Protein AF-A0A2M8B070-F1 (afdb_monomer_lite)

Radius of gyration: 15.92 Å; chains: 1; bounding box: 33×44×43 Å

Sequence (152 aa):
MNPLPYFVQSPLLRSVPEVYHAFLGVDPVEGRGRRERLREVFSLAAETVGTLKQVHSASVLFFEPGDGDVPGGWKREGDALWTEVPGTGVGVHTADCVPILLAHPKIRVVAAVHDRDRLGDRDRVRGRSPRAVTPLPLLLLQRRPAVTVVET

pLDDT: mean 74.8, std 21.6, range [20.27, 95.31]

Structure (mmCIF, N/CA/C/O backbone):
data_AF-A0A2M8B070-F1
#
_entry.id   AF-A0A2M8B070-F1
#
loop_
_atom_site.group_PDB
_atom_site.id
_atom_site.type_symbol
_atom_site.label_atom_id
_atom_site.label_alt_id
_atom_site.label_comp_id
_atom_site.label_asym_id
_atom_site.label_entity_id
_atom_site.label_seq_id
_atom_site.pdbx_PDB_ins_code
_atom_site.Cartn_x
_atom_site.Cartn_y
_atom_site.Cartn_z
_atom_site.occupancy
_atom_site.B_iso_or_equiv
_atom_site.auth_seq_id
_atom_site.auth_comp_id
_atom_site.auth_asym_id
_atom_site.auth_atom_id
_atom_site.pdbx_PDB_model_num
ATOM 1 N N . MET A 1 1 ? -9.178 18.070 -14.522 1.00 65.19 1 MET A N 1
ATOM 2 C CA . MET A 1 1 ? -8.706 17.008 -13.611 1.00 65.19 1 MET A CA 1
ATOM 3 C C . MET A 1 1 ? -7.867 16.069 -14.445 1.00 65.19 1 MET A C 1
ATOM 5 O O . MET A 1 1 ? -8.334 15.699 -15.517 1.00 65.19 1 MET A O 1
ATOM 9 N N . ASN A 1 2 ? -6.646 15.751 -14.019 1.00 76.38 2 ASN A N 1
ATOM 10 C CA . ASN A 1 2 ? -5.882 14.716 -14.708 1.00 76.38 2 ASN A CA 1
ATOM 11 C C . ASN A 1 2 ? -6.591 13.367 -14.501 1.00 76.38 2 ASN A C 1
ATOM 13 O O . ASN A 1 2 ? -7.203 13.171 -13.448 1.00 76.38 2 ASN A O 1
ATOM 17 N N . PRO A 1 3 ? -6.556 12.450 -15.478 1.00 86.62 3 PRO A N 1
ATOM 18 C CA . PRO A 1 3 ? -7.176 11.147 -15.305 1.00 86.62 3 PRO A CA 1
ATOM 19 C C . PRO A 1 3 ? -6.496 10.386 -14.156 1.00 86.62 3 PRO A C 1
ATOM 21 O O . PRO A 1 3 ? -5.274 10.473 -13.965 1.00 86.62 3 PRO A O 1
ATOM 24 N N . LEU A 1 4 ? -7.307 9.674 -13.372 1.00 84.69 4 LEU A N 1
ATOM 25 C CA . LEU A 1 4 ? -6.827 8.813 -12.293 1.00 84.69 4 LEU A CA 1
ATOM 26 C C . LEU A 1 4 ? -6.216 7.527 -12.873 1.00 84.69 4 LEU A C 1
ATOM 28 O O . LEU A 1 4 ? -6.664 7.078 -13.931 1.00 84.69 4 LEU A O 1
ATOM 32 N N . PRO A 1 5 ? -5.241 6.911 -12.181 1.00 81.94 5 PRO A N 1
ATOM 33 C CA . PRO A 1 5 ? -4.776 5.568 -12.508 1.00 81.94 5 PRO A CA 1
ATOM 34 C C . PRO A 1 5 ? -5.935 4.574 -12.583 1.00 81.94 5 PRO A C 1
ATOM 36 O O . PRO A 1 5 ? -6.884 4.663 -11.798 1.00 81.94 5 PRO A O 1
ATOM 39 N N . TYR A 1 6 ? -5.842 3.590 -13.478 1.00 84.31 6 TYR A N 1
ATOM 40 C CA . TYR A 1 6 ? -6.721 2.428 -13.385 1.00 84.31 6 TYR A CA 1
ATOM 41 C C . TYR A 1 6 ? -6.390 1.672 -12.100 1.00 84.31 6 TYR A C 1
ATOM 43 O O . TYR A 1 6 ? -5.220 1.491 -11.771 1.00 84.31 6 TYR A O 1
ATOM 51 N N . PHE A 1 7 ? -7.400 1.221 -11.362 1.00 85.62 7 PHE A N 1
ATOM 52 C CA . PHE A 1 7 ? -7.178 0.428 -10.160 1.00 85.62 7 PHE A CA 1
ATOM 53 C C . PHE A 1 7 ? -8.285 -0.596 -9.939 1.00 85.62 7 PHE A C 1
ATOM 55 O O . PHE A 1 7 ? -9.427 -0.423 -10.368 1.00 85.62 7 PHE A O 1
ATOM 62 N N . VAL A 1 8 ? -7.942 -1.657 -9.215 1.00 86.62 8 VAL A N 1
ATOM 63 C CA . VAL A 1 8 ? -8.879 -2.685 -8.761 1.00 86.62 8 VAL A CA 1
ATOM 64 C C . VAL A 1 8 ? -9.041 -2.583 -7.249 1.00 86.62 8 VAL A C 1
ATOM 66 O O . VAL A 1 8 ? -8.099 -2.284 -6.515 1.00 86.62 8 VAL A O 1
ATOM 69 N N . GLN A 1 9 ? -10.251 -2.848 -6.762 1.00 87.19 9 GLN A N 1
ATOM 70 C CA . GLN A 1 9 ? -10.532 -2.962 -5.337 1.00 87.19 9 GLN A CA 1
ATOM 71 C C . GLN A 1 9 ? -11.256 -4.272 -5.046 1.00 87.19 9 GLN A C 1
ATOM 73 O O . GLN A 1 9 ? -12.296 -4.562 -5.628 1.00 87.19 9 GLN A O 1
ATOM 78 N N . SER A 1 10 ? -10.741 -5.025 -4.075 1.00 87.06 10 SER A N 1
ATOM 79 C CA . SER A 1 10 ? -11.480 -6.118 -3.438 1.00 87.06 10 SER A CA 1
ATOM 80 C C . SER A 1 10 ? -12.768 -5.616 -2.755 1.00 87.06 10 SER A C 1
ATOM 82 O O . SER A 1 10 ? -12.684 -4.700 -1.927 1.00 87.06 10 SER A O 1
ATOM 84 N N . PRO A 1 11 ? -13.938 -6.232 -3.019 1.00 91.69 11 PRO A N 1
ATOM 85 C CA . PRO A 1 11 ? -15.170 -5.966 -2.274 1.00 91.69 11 PRO A CA 1
ATOM 86 C C . PRO A 1 11 ? -15.046 -6.261 -0.773 1.00 91.69 11 PRO A C 1
ATOM 88 O O . PRO A 1 11 ? -15.658 -5.567 0.036 1.00 91.69 11 PRO A O 1
ATOM 91 N N . LEU A 1 12 ? -14.222 -7.246 -0.391 1.00 88.44 12 LEU A N 1
ATOM 92 C CA . LEU A 1 12 ? -14.009 -7.620 1.011 1.00 88.44 12 LEU A CA 1
ATOM 93 C C . LEU A 1 12 ? -13.334 -6.487 1.786 1.00 88.44 12 LEU A C 1
ATOM 95 O O . LEU A 1 12 ? -13.832 -6.073 2.827 1.00 88.44 12 LEU A O 1
ATOM 99 N N . LEU A 1 13 ? -12.248 -5.933 1.247 1.00 86.06 13 LEU A N 1
ATOM 100 C CA . LEU A 1 13 ? -11.541 -4.820 1.886 1.00 86.06 13 LEU A CA 1
ATOM 101 C C . LEU A 1 13 ? -12.353 -3.523 1.828 1.00 86.06 13 LEU A C 1
ATOM 103 O O . LEU A 1 13 ? -12.356 -2.769 2.792 1.00 86.06 13 LEU A O 1
ATOM 107 N N . ARG A 1 14 ? -13.137 -3.311 0.759 1.00 89.19 14 ARG A N 1
ATOM 108 C CA . ARG A 1 14 ? -14.048 -2.158 0.656 1.00 89.19 14 ARG A CA 1
ATOM 109 C C . ARG A 1 14 ? -15.130 -2.175 1.746 1.00 89.19 14 ARG A C 1
ATOM 111 O O . ARG A 1 14 ? -15.649 -1.123 2.100 1.00 89.19 14 ARG A O 1
ATOM 118 N N . SER A 1 15 ? -15.480 -3.354 2.264 1.00 89.31 15 SER A N 1
ATOM 119 C CA . SER A 1 15 ? -16.453 -3.493 3.354 1.00 89.31 15 SER A CA 1
ATOM 120 C C . SER A 1 15 ? -15.888 -3.163 4.740 1.00 89.31 15 SER A C 1
ATOM 122 O O . SER A 1 15 ? -16.662 -3.033 5.688 1.00 89.31 15 SER A O 1
ATOM 124 N N . VAL A 1 16 ? -14.564 -3.017 4.876 1.00 86.25 16 VAL A N 1
ATOM 125 C CA . VAL A 1 16 ? -13.923 -2.678 6.149 1.00 86.25 16 VAL A CA 1
ATOM 126 C C . VAL A 1 16 ? -14.015 -1.162 6.372 1.00 86.25 16 VAL A C 1
ATOM 128 O O . VAL A 1 16 ? -13.475 -0.396 5.571 1.00 86.25 16 VAL A O 1
ATOM 131 N N . PRO A 1 17 ? -14.689 -0.692 7.441 1.00 83.69 17 PRO A N 1
ATOM 132 C CA . PRO A 1 17 ? -14.809 0.735 7.714 1.00 83.69 17 PRO A CA 1
ATOM 133 C C . PRO A 1 17 ? -13.445 1.392 7.904 1.00 83.69 17 PRO A C 1
ATOM 135 O O . PRO A 1 17 ? -12.549 0.812 8.510 1.00 83.69 17 PRO A O 1
ATOM 138 N N . GLU A 1 18 ? -13.319 2.633 7.434 1.00 82.62 18 GLU A N 1
ATOM 139 C CA . GLU A 1 18 ? -12.102 3.440 7.592 1.00 82.62 18 GLU A CA 1
ATOM 140 C C . GLU A 1 18 ? -10.840 2.817 6.961 1.00 82.62 18 GLU A C 1
ATOM 142 O O . GLU A 1 18 ? -9.732 3.241 7.288 1.00 82.62 18 GLU A O 1
ATOM 147 N N . VAL A 1 19 ? -10.990 1.848 6.051 1.00 84.81 19 VAL A N 1
ATOM 148 C CA . VAL A 1 19 ? -9.895 1.285 5.256 1.00 84.81 19 VAL A CA 1
ATOM 149 C C . VAL A 1 19 ? -10.071 1.673 3.797 1.00 84.81 19 VAL A C 1
ATOM 151 O O . VAL A 1 19 ? -11.124 1.458 3.199 1.00 84.81 19 VAL A O 1
ATOM 154 N N . TYR A 1 20 ? -9.015 2.233 3.216 1.00 87.12 20 TYR A N 1
ATOM 155 C CA . TYR A 1 20 ? -8.931 2.467 1.779 1.00 87.12 20 TYR A CA 1
ATOM 156 C C . TYR A 1 20 ? -7.832 1.594 1.213 1.00 87.12 20 TYR A C 1
ATOM 158 O O . TYR A 1 20 ? -6.720 1.574 1.735 1.00 87.12 20 TYR A O 1
ATOM 166 N N . HIS A 1 21 ? -8.127 0.904 0.120 1.00 89.19 21 HIS A N 1
ATOM 167 C CA . HIS A 1 21 ? -7.134 0.117 -0.588 1.00 89.19 21 HIS A CA 1
ATOM 168 C C . HIS A 1 21 ? -7.232 0.292 -2.086 1.00 89.19 21 HIS A C 1
ATOM 170 O O . HIS A 1 21 ? -8.290 0.641 -2.600 1.00 89.19 21 HIS A O 1
ATOM 176 N N . ALA A 1 22 ? -6.149 0.013 -2.797 1.00 88.06 22 ALA A N 1
ATOM 177 C CA . ALA A 1 22 ? -6.196 -0.151 -4.240 1.00 88.06 22 ALA A CA 1
ATOM 178 C C . ALA A 1 22 ? -5.072 -1.076 -4.697 1.00 88.06 22 ALA A C 1
ATOM 180 O O . ALA A 1 22 ? -3.978 -1.048 -4.136 1.00 88.06 22 ALA A O 1
ATOM 181 N N . PHE A 1 23 ? -5.359 -1.856 -5.733 1.00 85.94 23 PHE A N 1
ATOM 182 C CA . PHE A 1 23 ? -4.356 -2.457 -6.600 1.00 85.94 23 PHE A CA 1
ATOM 183 C C . PHE A 1 23 ? -4.223 -1.531 -7.803 1.00 85.94 23 PHE A C 1
ATOM 185 O O . PHE A 1 23 ? -5.106 -1.524 -8.665 1.00 85.94 23 PHE A O 1
ATOM 192 N N . LEU A 1 24 ? -3.202 -0.671 -7.795 1.00 83.19 24 LEU A N 1
ATOM 193 C CA . LEU A 1 24 ? -2.966 0.264 -8.892 1.00 83.19 24 LEU A CA 1
ATOM 194 C C . LEU A 1 24 ? -2.497 -0.514 -10.120 1.00 83.19 24 LEU A C 1
ATOM 196 O O . LEU A 1 24 ? -1.642 -1.381 -10.007 1.00 83.19 24 LEU A O 1
ATOM 200 N N . GLY A 1 25 ? -3.090 -0.208 -11.268 1.00 76.50 25 GLY A N 1
ATOM 201 C CA . GLY A 1 25 ? -2.662 -0.686 -12.574 1.00 76.50 25 GLY A CA 1
ATOM 202 C C . GLY A 1 25 ? -2.001 0.435 -13.370 1.00 76.50 25 GLY A C 1
ATOM 203 O O . GLY A 1 25 ? -1.348 1.321 -12.818 1.00 76.50 25 GLY A O 1
ATOM 204 N N . VAL A 1 26 ? -2.195 0.407 -14.689 1.00 80.81 26 VAL A N 1
ATOM 205 C CA . VAL A 1 26 ? -1.577 1.368 -15.610 1.00 80.81 26 VAL A CA 1
ATOM 206 C C . VAL A 1 26 ? -2.036 2.794 -15.300 1.00 80.81 26 VAL A C 1
ATOM 208 O O . VAL A 1 26 ? -3.233 3.073 -15.185 1.00 80.81 26 VAL A O 1
ATOM 211 N N . ASP A 1 27 ? -1.077 3.711 -15.193 1.00 84.56 27 ASP A N 1
ATOM 212 C CA . ASP A 1 27 ? -1.368 5.139 -15.129 1.00 84.56 27 ASP A CA 1
ATOM 213 C C . ASP A 1 27 ? -1.595 5.684 -16.550 1.00 84.56 27 ASP A C 1
ATOM 215 O O . ASP A 1 27 ? -0.727 5.503 -17.407 1.00 84.56 27 ASP A O 1
ATOM 219 N N . PRO A 1 28 ? -2.736 6.338 -16.838 1.00 88.25 28 PRO A N 1
ATOM 220 C CA . PRO A 1 28 ? -2.978 6.953 -18.140 1.00 88.25 28 PRO A CA 1
ATOM 221 C C . PRO A 1 28 ? -2.137 8.216 -18.390 1.00 88.25 28 PRO A C 1
ATOM 223 O O . PRO A 1 28 ? -2.130 8.719 -19.513 1.00 88.25 28 PRO A O 1
ATOM 226 N N . VAL A 1 29 ? -1.470 8.762 -17.368 1.00 89.75 29 VAL A N 1
ATOM 227 C CA . VAL A 1 29 ? -0.577 9.918 -17.487 1.00 89.75 29 VAL A CA 1
ATOM 228 C C . VAL A 1 29 ? 0.869 9.447 -17.552 1.00 89.75 29 VAL A C 1
ATOM 230 O O . VAL A 1 29 ? 1.446 8.968 -16.574 1.00 89.75 29 VAL A O 1
ATOM 233 N N . GLU A 1 30 ? 1.472 9.627 -18.724 1.00 88.44 30 GLU A N 1
ATOM 234 C CA . GLU A 1 30 ? 2.869 9.286 -18.961 1.00 88.44 30 GLU A CA 1
ATOM 235 C C . GLU A 1 30 ? 3.799 10.068 -18.021 1.00 88.44 30 GLU A C 1
ATOM 237 O O . GLU A 1 30 ? 3.656 11.274 -17.822 1.00 88.44 30 GLU A O 1
ATOM 242 N N . GLY A 1 31 ? 4.750 9.362 -17.406 1.00 86.06 31 GLY A N 1
ATOM 243 C CA . GLY A 1 31 ? 5.726 9.958 -16.494 1.00 86.06 31 GLY A CA 1
ATOM 244 C C . GLY A 1 31 ? 5.203 10.285 -15.091 1.00 86.06 31 GLY A C 1
ATOM 245 O O . GLY A 1 31 ? 5.994 10.753 -14.267 1.00 86.06 31 GLY A O 1
ATOM 246 N N . ARG A 1 32 ? 3.927 10.009 -14.763 1.00 85.44 32 ARG A N 1
ATOM 247 C CA . ARG A 1 32 ? 3.417 10.252 -13.406 1.00 85.44 32 ARG A CA 1
ATOM 248 C C . ARG A 1 32 ? 4.117 9.354 -12.379 1.00 85.44 32 ARG A C 1
ATOM 250 O O . ARG A 1 32 ? 3.965 8.127 -12.332 1.00 85.44 32 ARG A O 1
ATOM 257 N N . GLY A 1 33 ? 4.873 9.996 -11.493 1.00 82.44 33 GLY A N 1
ATOM 258 C CA . GLY A 1 33 ? 5.596 9.325 -10.421 1.00 82.44 33 GLY A CA 1
ATOM 259 C C . GLY A 1 33 ? 4.668 8.743 -9.351 1.00 82.44 33 GLY A C 1
ATOM 260 O O . GLY A 1 33 ? 3.567 9.236 -9.110 1.00 82.44 33 GLY A O 1
ATOM 261 N N . ARG A 1 34 ? 5.160 7.724 -8.643 1.00 78.12 34 ARG A N 1
ATOM 262 C CA . ARG A 1 34 ? 4.505 7.089 -7.484 1.00 78.12 34 ARG A CA 1
ATOM 263 C C . ARG A 1 34 ? 3.917 8.096 -6.489 1.00 78.12 34 ARG A C 1
ATOM 265 O O . ARG A 1 34 ? 2.749 8.031 -6.128 1.00 78.12 34 ARG A O 1
ATOM 272 N N . ARG A 1 35 ? 4.725 9.075 -6.075 1.00 80.44 35 ARG A N 1
ATOM 273 C CA . ARG A 1 35 ? 4.337 10.098 -5.088 1.00 80.44 35 ARG A CA 1
ATOM 274 C C . ARG A 1 35 ? 3.108 10.895 -5.518 1.00 80.44 35 ARG A C 1
ATOM 276 O O . ARG A 1 35 ? 2.283 11.244 -4.680 1.00 80.44 35 ARG A O 1
ATOM 283 N N . GLU A 1 36 ? 3.005 11.199 -6.808 1.00 83.94 36 GLU A N 1
ATOM 284 C CA . GLU A 1 36 ? 1.863 11.912 -7.376 1.00 83.94 36 GLU A CA 1
ATOM 285 C C . GLU A 1 36 ? 0.646 10.986 -7.462 1.00 83.94 36 GLU A C 1
ATOM 287 O O . GLU A 1 36 ? -0.428 11.367 -7.008 1.00 83.94 36 GLU A O 1
ATOM 292 N N . ARG A 1 37 ? 0.825 9.733 -7.906 1.00 82.44 37 ARG A N 1
ATOM 293 C CA . ARG A 1 37 ? -0.237 8.710 -7.910 1.00 82.44 37 ARG A CA 1
ATOM 294 C C . ARG A 1 37 ? -0.879 8.516 -6.538 1.00 82.44 37 ARG A C 1
ATOM 296 O O . ARG A 1 37 ? -2.102 8.543 -6.423 1.00 82.44 37 ARG A O 1
ATOM 303 N N . LEU A 1 38 ? -0.066 8.374 -5.491 1.00 78.06 38 LEU A N 1
ATOM 304 C CA . LEU A 1 38 ? -0.543 8.223 -4.113 1.00 78.06 38 LEU A CA 1
ATOM 305 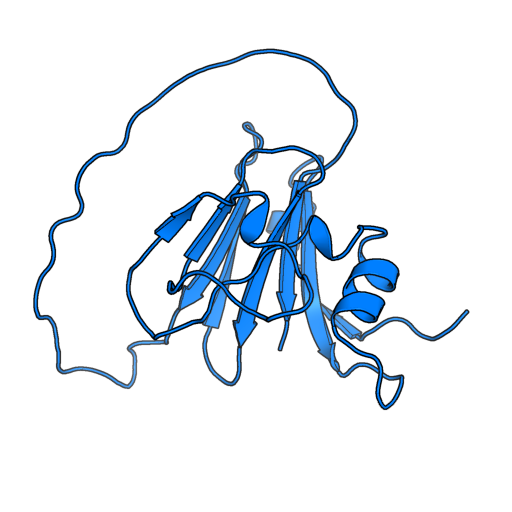C C . LEU A 1 38 ? -1.384 9.421 -3.657 1.00 78.06 38 LEU A C 1
ATOM 307 O O . LEU A 1 38 ? -2.423 9.242 -3.016 1.00 78.06 38 LEU A O 1
ATOM 311 N N . ARG A 1 39 ? -0.957 10.638 -4.015 1.00 81.25 39 ARG A N 1
ATOM 312 C CA . ARG A 1 39 ? -1.696 11.870 -3.714 1.00 81.25 39 ARG A CA 1
ATOM 313 C C . ARG A 1 39 ? -3.026 11.919 -4.463 1.00 81.25 39 ARG A C 1
ATOM 315 O O . ARG A 1 39 ? -4.042 12.191 -3.833 1.00 81.25 39 ARG A O 1
ATOM 322 N N . GLU A 1 40 ? -3.031 11.611 -5.756 1.00 82.25 40 GLU A N 1
ATOM 323 C CA . GLU A 1 40 ? -4.235 11.646 -6.600 1.00 82.25 40 GLU A CA 1
ATOM 324 C C . GLU A 1 40 ? -5.280 10.598 -6.181 1.00 82.25 40 GLU A C 1
ATOM 326 O O . GLU A 1 40 ? -6.468 10.903 -6.111 1.00 82.25 40 GLU A O 1
ATOM 331 N N . VAL A 1 41 ? -4.856 9.371 -5.855 1.00 79.62 41 VAL A N 1
ATOM 332 C CA . VAL A 1 41 ? -5.785 8.269 -5.539 1.00 79.62 41 VAL A CA 1
ATOM 333 C C . VAL A 1 41 ? -6.273 8.317 -4.091 1.00 79.62 41 VAL A C 1
ATOM 335 O O . VAL A 1 41 ? -7.459 8.113 -3.833 1.00 79.62 41 VAL A O 1
ATOM 338 N N . PHE A 1 42 ? -5.377 8.573 -3.135 1.00 77.38 42 PHE A N 1
ATOM 339 C CA . PHE A 1 42 ? -5.688 8.438 -1.707 1.00 77.38 42 PHE A CA 1
ATOM 340 C C . PHE A 1 42 ? -5.791 9.768 -0.965 1.00 77.38 42 PHE A C 1
ATOM 342 O O . PHE A 1 42 ? -6.132 9.770 0.217 1.00 77.38 42 PHE A O 1
ATOM 349 N N . SER A 1 43 ? -5.487 10.899 -1.614 1.00 81.50 43 SER A N 1
ATOM 350 C CA . SER A 1 43 ? -5.387 12.207 -0.946 1.00 81.50 43 SER A CA 1
ATOM 351 C C . SER A 1 43 ? -4.443 12.185 0.268 1.00 81.50 43 SER A C 1
ATOM 353 O O . SER A 1 43 ? -4.619 12.940 1.227 1.00 81.50 43 SER A O 1
ATOM 355 N N . LEU A 1 44 ? -3.435 11.305 0.237 1.00 77.62 44 LEU A N 1
ATOM 356 C CA . LEU A 1 44 ? -2.427 11.163 1.282 1.00 77.62 44 LEU A CA 1
ATOM 357 C C . LEU A 1 44 ? -1.112 11.811 0.872 1.00 77.62 44 LEU A C 1
ATOM 359 O O . LEU A 1 44 ? -0.733 11.840 -0.298 1.00 77.62 44 LEU A O 1
ATOM 363 N N . ALA A 1 45 ? -0.387 12.303 1.871 1.00 83.19 45 ALA A N 1
ATOM 364 C CA . ALA A 1 45 ? 0.993 12.707 1.695 1.00 83.19 45 ALA A CA 1
ATOM 365 C C . ALA A 1 45 ? 1.846 11.444 1.484 1.00 83.19 45 ALA A C 1
ATOM 367 O O . ALA A 1 45 ? 1.728 10.489 2.245 1.00 83.19 45 ALA A O 1
ATOM 368 N N . ALA A 1 46 ? 2.687 11.411 0.450 1.00 81.81 46 ALA A N 1
ATOM 369 C CA . ALA A 1 46 ? 3.478 10.220 0.117 1.00 81.81 46 ALA A CA 1
ATOM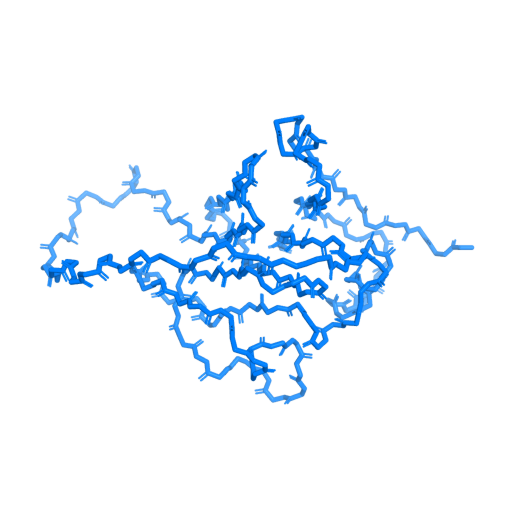 370 C C . ALA A 1 46 ? 4.388 9.778 1.285 1.00 81.81 46 ALA A C 1
ATOM 372 O O . ALA A 1 46 ? 4.650 8.595 1.473 1.00 81.81 46 ALA A O 1
ATOM 373 N N . GLU A 1 47 ? 4.782 10.728 2.132 1.00 86.50 47 GLU A N 1
ATOM 374 C CA . GLU A 1 47 ? 5.581 10.522 3.339 1.00 86.50 47 GLU A CA 1
ATOM 375 C C . GLU A 1 47 ? 4.844 9.713 4.420 1.00 86.50 47 GLU A C 1
ATOM 377 O O . GLU A 1 47 ? 5.474 9.216 5.348 1.00 86.50 47 GLU A O 1
ATOM 382 N N . THR A 1 48 ? 3.518 9.576 4.330 1.00 87.38 48 THR A N 1
ATOM 383 C CA . THR A 1 48 ? 2.737 8.737 5.247 1.00 87.38 48 THR A CA 1
ATOM 384 C C . THR A 1 48 ? 2.466 7.348 4.684 1.00 87.38 48 THR A C 1
ATOM 386 O O . THR A 1 48 ? 1.894 6.528 5.394 1.00 87.38 48 THR A O 1
ATOM 389 N N . VAL A 1 49 ? 2.890 7.055 3.448 1.00 87.31 49 VAL A N 1
ATOM 390 C CA . VAL A 1 49 ? 2.710 5.750 2.804 1.00 87.31 49 VAL A CA 1
ATOM 391 C C . VAL A 1 49 ? 4.062 5.071 2.607 1.00 87.31 49 VAL A C 1
ATOM 393 O O . VAL A 1 49 ? 4.890 5.512 1.809 1.00 87.31 49 VAL A O 1
ATOM 396 N N . GLY A 1 50 ? 4.285 3.978 3.333 1.00 89.12 50 GLY A N 1
ATOM 397 C CA . GLY A 1 50 ? 5.549 3.249 3.324 1.00 89.12 50 GLY A CA 1
ATOM 398 C C . GLY A 1 50 ? 5.552 2.029 2.414 1.00 89.12 50 GLY A C 1
ATOM 399 O O . GLY A 1 50 ? 4.545 1.343 2.265 1.00 89.12 50 GLY A O 1
ATOM 400 N N . THR A 1 51 ? 6.715 1.739 1.839 1.00 90.00 51 THR A N 1
ATOM 401 C CA . THR A 1 51 ? 7.045 0.453 1.194 1.00 90.00 51 THR A CA 1
ATOM 402 C C . THR A 1 51 ? 8.424 0.022 1.669 1.00 90.00 51 THR A C 1
ATOM 404 O O . THR A 1 51 ? 9.196 0.857 2.139 1.00 90.00 51 THR A O 1
ATOM 407 N N . LEU A 1 52 ? 8.756 -1.255 1.520 1.00 91.75 52 LEU A N 1
ATOM 408 C CA . LEU A 1 52 ? 10.077 -1.784 1.856 1.00 91.75 52 LEU A CA 1
ATOM 409 C C . LEU A 1 52 ? 10.901 -2.052 0.599 1.00 91.75 52 LEU A C 1
ATOM 411 O O . LEU A 1 52 ? 10.357 -2.223 -0.493 1.00 91.75 52 LEU A O 1
ATOM 415 N N . LYS A 1 53 ? 12.221 -2.153 0.777 1.00 93.00 53 LYS A N 1
ATOM 416 C CA . LYS A 1 53 ? 13.075 -2.792 -0.221 1.00 93.00 53 LYS A CA 1
ATOM 417 C C . LYS A 1 53 ? 12.789 -4.291 -0.172 1.00 93.00 53 LYS A C 1
ATOM 419 O O . LYS A 1 53 ? 13.272 -4.987 0.722 1.00 93.00 53 LYS A O 1
ATOM 424 N N . GLN A 1 54 ? 11.978 -4.762 -1.108 1.00 90.56 54 GLN A N 1
ATOM 425 C CA . GLN A 1 54 ? 11.584 -6.165 -1.195 1.00 90.56 54 GLN A CA 1
ATOM 426 C C . GLN A 1 54 ? 12.766 -7.030 -1.622 1.00 90.56 54 GLN A C 1
ATOM 428 O O . GLN A 1 54 ? 13.445 -6.741 -2.610 1.00 90.56 54 GLN A O 1
ATOM 433 N N . VAL A 1 55 ? 13.024 -8.080 -0.846 1.00 93.62 55 VAL A N 1
ATOM 434 C CA . VAL A 1 55 ? 14.197 -8.956 -1.002 1.00 93.62 55 VAL A CA 1
ATOM 435 C C . VAL A 1 55 ? 13.812 -10.436 -1.028 1.00 93.62 55 VAL A C 1
ATOM 437 O O . VAL A 1 55 ? 14.679 -11.297 -0.886 1.00 93.62 55 VAL A O 1
ATOM 440 N N . HIS A 1 56 ? 12.528 -10.743 -1.241 1.00 89.81 56 HIS A N 1
ATOM 441 C CA . HIS A 1 56 ? 11.984 -12.105 -1.276 1.00 89.81 56 HIS A CA 1
ATOM 442 C C . HIS A 1 56 ? 12.248 -12.888 0.021 1.00 89.81 56 HIS A C 1
ATOM 444 O O . HIS A 1 56 ? 12.544 -14.085 0.022 1.00 89.81 56 HIS A O 1
ATOM 450 N N . SER A 1 57 ? 12.166 -12.186 1.144 1.00 89.56 57 SER A N 1
ATOM 451 C CA . SER A 1 57 ? 12.266 -12.720 2.495 1.00 89.56 57 SER A CA 1
ATOM 452 C C . SER A 1 57 ? 10.892 -13.043 3.087 1.00 89.56 57 SER A C 1
ATOM 454 O O . SER A 1 57 ? 9.851 -12.787 2.495 1.00 89.56 57 SER A O 1
ATOM 456 N N . ALA A 1 58 ? 10.895 -13.587 4.305 1.00 88.88 58 ALA A N 1
ATOM 457 C CA . ALA A 1 58 ? 9.699 -13.712 5.140 1.00 88.88 58 ALA A CA 1
ATOM 458 C C . ALA A 1 58 ? 9.629 -12.611 6.221 1.00 88.88 58 ALA A C 1
ATOM 460 O O . ALA A 1 58 ? 8.949 -12.778 7.234 1.00 88.88 58 ALA A O 1
ATOM 461 N N . SER A 1 59 ? 10.396 -11.525 6.070 1.00 92.88 59 SER A N 1
ATOM 462 C CA . SER A 1 59 ? 10.496 -10.470 7.082 1.00 92.88 59 SER A CA 1
ATOM 463 C C . SER A 1 59 ? 9.252 -9.586 7.079 1.00 92.88 59 SER A C 1
ATOM 465 O O . SER A 1 59 ? 8.895 -9.011 6.050 1.00 92.88 59 SER A O 1
ATOM 467 N N . VAL A 1 60 ? 8.643 -9.444 8.257 1.00 93.75 60 VAL A N 1
ATOM 468 C CA . VAL A 1 60 ? 7.466 -8.607 8.509 1.00 93.75 60 VAL A CA 1
ATOM 469 C C . VAL A 1 60 ? 7.862 -7.473 9.444 1.00 93.75 60 VAL A C 1
ATOM 471 O O . VAL A 1 60 ? 8.353 -7.731 10.543 1.00 93.75 60 VAL A O 1
ATOM 474 N N . LEU A 1 61 ? 7.645 -6.229 9.024 1.00 95.12 61 LEU A N 1
ATOM 475 C CA . LEU A 1 61 ? 8.009 -5.035 9.783 1.00 95.12 61 LEU A CA 1
ATOM 476 C C . LEU A 1 61 ? 6.777 -4.188 10.109 1.00 95.12 61 LEU A C 1
ATOM 478 O O . LEU A 1 61 ? 5.812 -4.141 9.348 1.00 95.12 61 LEU A O 1
ATOM 482 N N . PHE A 1 62 ? 6.826 -3.498 11.245 1.00 95.12 62 PHE A N 1
ATOM 483 C CA . PHE A 1 62 ? 5.892 -2.423 11.570 1.00 95.12 62 PHE A CA 1
ATOM 484 C C . PHE A 1 62 ? 6.341 -1.126 10.890 1.00 95.12 62 PHE A C 1
ATOM 486 O O . PHE A 1 62 ? 7.540 -0.843 10.862 1.00 95.12 62 PHE A O 1
ATOM 493 N N . PHE A 1 63 ? 5.399 -0.347 10.362 1.00 91.69 63 PHE A N 1
ATOM 494 C CA . PHE A 1 63 ? 5.651 0.962 9.765 1.00 91.69 63 PHE A CA 1
ATOM 495 C C . PHE A 1 63 ? 6.268 1.923 10.782 1.00 91.69 63 PHE A C 1
ATOM 497 O O . PHE A 1 63 ?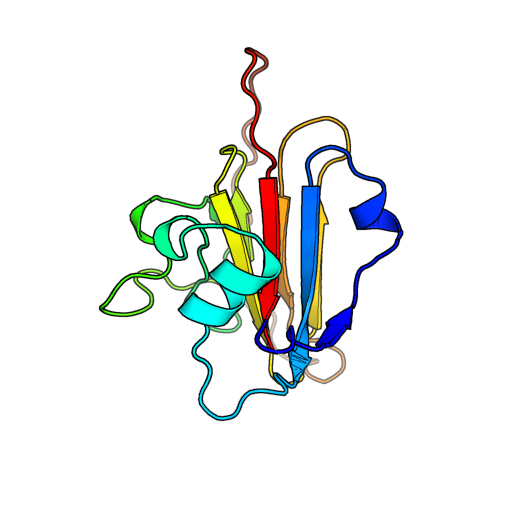 5.672 2.242 11.809 1.00 91.69 63 PHE A O 1
ATOM 504 N N . GLU A 1 64 ? 7.432 2.456 10.449 1.00 91.06 64 GLU A N 1
ATOM 505 C CA . GLU A 1 64 ? 8.076 3.548 11.161 1.00 91.06 64 GLU A CA 1
ATOM 506 C C . GLU A 1 64 ? 8.006 4.823 10.309 1.00 91.06 64 GLU A C 1
ATOM 508 O O . GLU A 1 64 ? 8.032 4.744 9.080 1.00 91.06 64 GLU A O 1
ATOM 513 N N . PRO A 1 65 ? 8.004 6.028 10.915 1.00 83.62 65 PRO A N 1
ATOM 514 C CA . PRO A 1 65 ? 7.997 7.293 10.168 1.00 83.62 65 PRO A CA 1
ATOM 515 C C . PRO A 1 65 ? 9.099 7.409 9.101 1.00 83.62 65 PRO A C 1
ATOM 517 O O . PRO A 1 65 ? 8.982 8.189 8.160 1.00 83.62 65 PRO A O 1
ATOM 520 N N . GLY A 1 66 ? 10.184 6.641 9.241 1.00 84.69 66 GLY A N 1
ATOM 521 C CA . GLY A 1 66 ? 11.275 6.586 8.277 1.00 84.69 66 GLY A CA 1
ATOM 522 C C . GLY A 1 66 ? 10.983 5.817 6.984 1.00 84.69 66 GLY A C 1
ATOM 523 O O . GLY A 1 66 ? 11.765 6.007 6.051 1.00 84.69 66 GLY A O 1
ATOM 524 N N . ASP A 1 67 ? 9.927 4.997 6.924 1.00 88.50 67 ASP A N 1
ATOM 525 C CA . ASP A 1 67 ? 9.580 4.141 5.771 1.00 88.50 67 ASP A CA 1
ATOM 526 C C . ASP A 1 67 ? 8.714 4.822 4.718 1.00 88.50 67 ASP A C 1
ATOM 528 O O . ASP A 1 67 ? 8.545 4.280 3.624 1.00 88.50 67 ASP A O 1
ATOM 532 N N . GLY A 1 68 ? 8.120 5.966 5.064 1.00 85.62 68 GLY A N 1
ATOM 533 C CA . GLY A 1 68 ? 7.349 6.766 4.126 1.00 85.62 68 GLY A CA 1
ATOM 534 C C . GLY A 1 68 ? 8.142 7.052 2.856 1.00 85.62 68 GLY A C 1
ATOM 535 O O . GLY A 1 68 ? 9.374 7.096 2.879 1.00 85.62 68 GLY A O 1
ATOM 536 N N . ASP A 1 69 ? 7.446 7.269 1.742 1.00 80.75 69 ASP A N 1
ATOM 537 C CA . ASP A 1 69 ? 8.099 7.695 0.509 1.00 80.75 69 ASP A CA 1
ATOM 538 C C . ASP A 1 69 ? 8.800 9.041 0.766 1.00 80.75 69 ASP A C 1
ATOM 540 O O . ASP A 1 69 ? 8.156 10.085 0.906 1.00 80.75 69 ASP A O 1
ATOM 544 N N . VAL A 1 70 ? 10.127 9.009 0.886 1.00 79.00 70 VAL A N 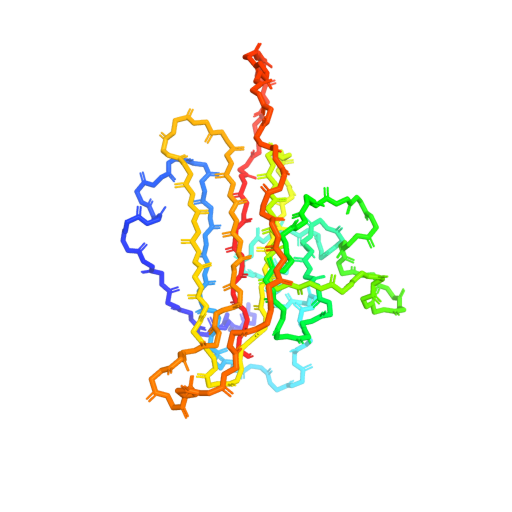1
ATOM 545 C CA . VAL A 1 70 ? 10.991 10.171 1.106 1.00 79.00 70 VAL A CA 1
ATOM 546 C C . VAL A 1 70 ? 12.191 10.112 0.156 1.00 79.00 70 VAL A C 1
ATOM 548 O O . VAL A 1 70 ? 12.599 9.022 -0.262 1.00 79.00 70 VAL A O 1
ATOM 551 N N . PRO A 1 71 ? 12.796 11.264 -0.192 1.00 75.88 71 PRO A N 1
ATOM 552 C CA . PRO A 1 71 ? 14.032 11.286 -0.967 1.00 75.88 71 PRO A CA 1
ATOM 553 C C . PRO A 1 71 ? 15.115 10.404 -0.326 1.00 75.88 71 PRO A C 1
ATOM 555 O O . PRO A 1 71 ? 15.313 10.444 0.887 1.00 75.88 71 PRO A O 1
ATOM 558 N N . GLY A 1 72 ? 15.813 9.613 -1.144 1.00 76.56 72 GLY A N 1
ATOM 559 C CA . GLY A 1 72 ? 16.820 8.644 -0.686 1.00 76.56 72 GLY A CA 1
ATOM 560 C C . GLY A 1 72 ? 16.373 7.178 -0.740 1.00 76.56 72 GLY A C 1
ATOM 561 O O . GLY A 1 72 ? 17.213 6.297 -0.582 1.00 76.56 72 GLY A O 1
ATOM 562 N N . GLY A 1 73 ? 15.097 6.910 -1.036 1.00 80.94 73 GLY A N 1
ATOM 563 C CA . GLY A 1 73 ? 14.587 5.556 -1.272 1.00 80.94 73 GLY A CA 1
ATOM 564 C C . GLY A 1 73 ? 14.365 4.747 0.008 1.00 80.94 73 GLY A C 1
ATOM 565 O O . GLY A 1 73 ? 14.185 5.296 1.096 1.00 80.94 73 GLY A O 1
ATOM 566 N N . TRP A 1 74 ? 14.337 3.420 -0.130 1.00 84.19 74 TRP A N 1
ATOM 567 C CA . TRP A 1 74 ? 14.051 2.505 0.974 1.00 84.19 74 TRP A CA 1
ATOM 568 C C . TRP A 1 74 ? 15.189 2.429 1.990 1.00 84.19 74 TRP A C 1
ATOM 570 O O . TRP A 1 74 ? 16.352 2.255 1.631 1.00 84.19 74 TRP A O 1
ATOM 580 N N . LYS A 1 75 ? 14.831 2.458 3.276 1.00 87.31 75 LYS A N 1
ATOM 581 C CA . LYS A 1 75 ? 15.791 2.351 4.387 1.00 87.31 75 LYS A CA 1
ATOM 582 C C . LYS A 1 75 ? 15.892 0.950 4.980 1.00 87.31 75 LYS A C 1
ATOM 584 O O . LYS A 1 75 ? 16.897 0.632 5.608 1.00 87.31 75 LYS A O 1
ATOM 589 N N . ARG A 1 76 ? 14.847 0.134 4.820 1.00 93.81 76 ARG A N 1
ATOM 590 C CA . ARG A 1 76 ? 14.726 -1.190 5.440 1.00 93.81 76 ARG A CA 1
ATOM 591 C C . ARG A 1 76 ? 14.349 -2.241 4.404 1.00 93.81 76 ARG A C 1
ATOM 593 O O . ARG A 1 76 ? 13.610 -1.963 3.457 1.00 93.81 76 ARG A O 1
ATOM 600 N N . GLU A 1 77 ? 14.888 -3.438 4.601 1.00 95.12 77 GLU A N 1
ATOM 601 C CA . GLU A 1 77 ? 14.612 -4.619 3.785 1.00 95.12 77 GLU A CA 1
ATOM 602 C C . GLU A 1 77 ? 13.521 -5.472 4.431 1.00 95.12 77 GLU A C 1
ATOM 604 O O . GLU A 1 77 ? 13.525 -5.691 5.644 1.00 95.12 77 GLU A O 1
ATOM 609 N N . GLY A 1 78 ? 12.600 -5.971 3.613 1.00 92.62 78 GLY A N 1
ATOM 610 C CA . GLY A 1 78 ? 11.545 -6.882 4.037 1.00 92.62 78 GLY A CA 1
ATOM 611 C C . GLY A 1 78 ? 10.429 -6.979 3.008 1.00 92.62 78 GLY A C 1
ATOM 612 O O . GLY A 1 78 ? 10.407 -6.240 2.026 1.00 92.62 78 GLY A O 1
ATOM 613 N N . ASP A 1 79 ? 9.503 -7.901 3.241 1.00 92.19 79 ASP A N 1
ATOM 614 C CA . ASP A 1 79 ? 8.486 -8.280 2.255 1.00 92.19 79 ASP A CA 1
ATOM 615 C C . ASP A 1 79 ? 7.067 -8.175 2.819 1.00 92.19 79 ASP A C 1
ATOM 617 O O . ASP A 1 79 ? 6.096 -8.441 2.124 1.00 92.19 79 ASP A O 1
ATOM 621 N N . ALA A 1 80 ? 6.918 -7.717 4.061 1.00 93.31 80 ALA A N 1
ATOM 622 C CA . ALA A 1 80 ? 5.634 -7.322 4.609 1.00 93.31 80 ALA A CA 1
ATOM 623 C C . ALA A 1 80 ? 5.777 -6.094 5.503 1.00 93.31 80 ALA A C 1
ATOM 625 O O . ALA A 1 80 ? 6.675 -6.021 6.346 1.00 93.31 80 ALA A O 1
ATOM 626 N N . LEU A 1 81 ? 4.857 -5.149 5.341 1.00 94.31 81 LEU A N 1
ATOM 627 C CA . LEU A 1 81 ? 4.773 -3.940 6.147 1.00 94.31 81 LEU A CA 1
ATOM 628 C C . LEU A 1 81 ? 3.350 -3.799 6.678 1.00 94.31 81 LEU A C 1
ATOM 630 O O . LEU A 1 81 ? 2.386 -3.912 5.919 1.00 94.31 81 LEU A O 1
ATOM 634 N N . TRP A 1 82 ? 3.214 -3.549 7.974 1.00 95.31 82 TRP A N 1
ATOM 635 C CA . TRP A 1 82 ? 1.918 -3.340 8.613 1.00 95.31 82 TRP A CA 1
ATOM 636 C C . TRP A 1 82 ? 1.910 -2.071 9.453 1.00 95.31 82 TRP A C 1
ATOM 638 O O . TRP A 1 82 ? 2.952 -1.585 9.889 1.00 95.31 82 TRP A O 1
ATOM 648 N N . THR A 1 83 ? 0.727 -1.514 9.677 1.00 92.44 83 THR A N 1
ATOM 649 C CA . THR A 1 83 ? 0.555 -0.350 10.541 1.00 92.44 83 THR A CA 1
ATOM 650 C C . THR A 1 83 ? -0.787 -0.401 11.251 1.00 92.44 83 THR A C 1
ATOM 652 O O . THR A 1 83 ? -1.759 -0.968 10.747 1.00 92.44 83 THR A O 1
ATOM 655 N N . GLU A 1 84 ? -0.824 0.223 12.420 1.00 90.62 84 GLU A N 1
ATOM 656 C CA . GLU A 1 84 ? -2.054 0.542 13.143 1.00 90.62 84 GLU A CA 1
ATOM 657 C C . GLU A 1 84 ? -2.249 2.049 13.346 1.00 90.62 84 GLU A C 1
ATOM 659 O O . GLU A 1 84 ? -3.199 2.494 13.992 1.00 90.62 84 GLU A O 1
ATOM 664 N N . VAL A 1 85 ? -1.336 2.849 12.787 1.00 87.75 85 VAL A N 1
ATOM 665 C CA . VAL A 1 85 ? -1.321 4.298 12.954 1.00 87.75 85 VAL A CA 1
ATOM 666 C C . VAL A 1 85 ? -2.328 4.918 11.978 1.00 87.75 85 VAL A C 1
ATOM 668 O O . VAL A 1 85 ? -2.211 4.746 10.769 1.00 87.75 85 VAL A O 1
ATOM 671 N N . PRO A 1 86 ? -3.339 5.662 12.450 1.00 83.38 86 PRO A N 1
ATOM 672 C CA . PRO A 1 86 ? -4.285 6.322 11.555 1.00 83.38 86 PRO A CA 1
ATOM 673 C C . PRO A 1 86 ? -3.607 7.352 10.640 1.00 83.38 86 PRO A C 1
ATOM 675 O O . PRO A 1 86 ? -2.736 8.106 11.073 1.00 83.38 86 PRO A O 1
ATOM 678 N N . GLY A 1 87 ? -4.049 7.442 9.383 1.00 82.19 87 GLY A N 1
ATOM 679 C CA . GLY A 1 87 ? -3.494 8.379 8.400 1.00 82.19 87 GLY A CA 1
ATOM 680 C C . GLY A 1 87 ? -2.145 7.968 7.798 1.00 82.19 87 GLY A C 1
ATOM 681 O O . GLY A 1 87 ? -1.615 8.711 6.966 1.00 82.19 87 GLY A O 1
ATOM 682 N N . THR A 1 88 ? -1.606 6.806 8.177 1.00 86.19 88 THR A N 1
ATOM 683 C CA . THR A 1 88 ? -0.507 6.160 7.456 1.00 86.19 88 THR A CA 1
ATOM 684 C C . THR A 1 88 ? -1.048 5.103 6.498 1.00 86.19 88 THR A C 1
ATOM 686 O O . THR A 1 88 ? -2.193 4.643 6.600 1.00 86.19 88 THR A O 1
ATOM 689 N N . GLY A 1 89 ? -0.214 4.738 5.533 1.00 87.88 89 GLY A N 1
ATOM 690 C CA . GLY A 1 89 ? -0.460 3.611 4.665 1.00 87.88 89 GLY A CA 1
ATOM 691 C C . GLY A 1 89 ? 0.768 2.744 4.472 1.00 87.88 89 GLY A C 1
ATOM 692 O O . GLY A 1 89 ? 1.904 3.165 4.685 1.00 87.88 89 GLY A O 1
ATOM 693 N N . VAL A 1 90 ? 0.525 1.508 4.069 1.00 91.69 90 VAL A N 1
ATOM 694 C CA . VAL A 1 90 ? 1.570 0.521 3.787 1.00 91.69 90 VAL A CA 1
ATOM 695 C C . VAL A 1 90 ? 1.330 -0.089 2.425 1.00 91.69 90 VAL A C 1
ATOM 697 O O . VAL A 1 90 ? 0.178 -0.230 2.010 1.00 91.69 90 VAL A O 1
ATOM 700 N N . GLY A 1 91 ? 2.405 -0.453 1.741 1.00 91.56 91 GLY A N 1
ATOM 701 C CA . GLY A 1 91 ? 2.298 -1.057 0.433 1.00 91.56 91 GLY A CA 1
ATOM 702 C C . GLY A 1 91 ? 3.460 -1.926 0.015 1.00 91.56 91 GLY A C 1
ATOM 703 O O . GLY A 1 91 ? 4.485 -2.004 0.696 1.00 91.56 91 GLY A O 1
ATOM 704 N N . VAL A 1 92 ? 3.267 -2.563 -1.135 1.00 89.12 92 VAL A N 1
ATOM 705 C CA . VAL A 1 92 ? 4.250 -3.404 -1.821 1.00 89.12 92 VAL A CA 1
ATOM 706 C C . VAL A 1 92 ? 4.222 -3.122 -3.319 1.00 89.12 92 VAL A C 1
ATOM 708 O O . VAL A 1 92 ? 3.192 -2.711 -3.857 1.00 89.12 92 VAL A O 1
ATOM 711 N N . HIS A 1 93 ? 5.364 -3.353 -3.954 1.00 87.00 93 HIS A N 1
ATOM 712 C CA . HIS A 1 93 ? 5.582 -3.297 -5.395 1.00 87.00 93 HIS A CA 1
ATOM 713 C C . HIS A 1 93 ? 5.526 -4.707 -5.970 1.00 87.00 93 HIS A C 1
ATOM 715 O O . HIS A 1 93 ? 6.106 -5.621 -5.386 1.00 87.00 93 HIS A O 1
ATOM 721 N N . THR A 1 94 ? 4.880 -4.924 -7.108 1.00 79.19 94 THR A N 1
ATOM 722 C CA . THR A 1 94 ? 4.837 -6.265 -7.710 1.00 79.19 94 THR A CA 1
ATOM 723 C C . THR A 1 94 ? 5.009 -6.232 -9.215 1.00 79.19 94 THR A C 1
ATOM 725 O O . THR A 1 94 ? 4.220 -5.607 -9.909 1.00 79.19 94 THR A O 1
ATOM 728 N N . ALA A 1 95 ? 5.957 -7.020 -9.714 1.00 69.56 95 ALA A N 1
ATOM 729 C CA 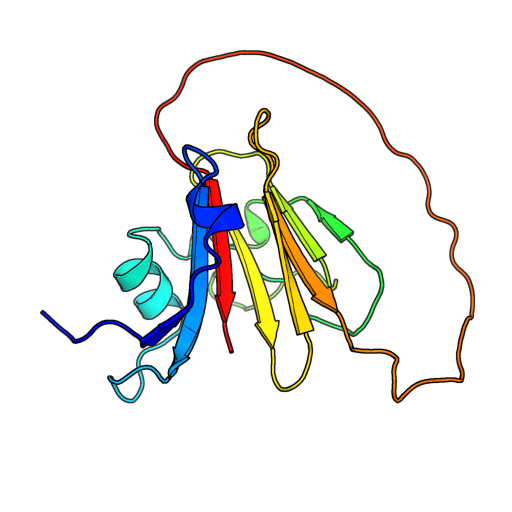. ALA A 1 95 ? 6.011 -7.457 -11.102 1.00 69.56 95 ALA A CA 1
ATOM 730 C C . ALA A 1 95 ? 5.985 -8.990 -11.075 1.00 69.56 95 ALA A C 1
ATOM 732 O O . ALA A 1 95 ? 6.944 -9.613 -10.624 1.00 69.56 95 ALA A O 1
ATOM 733 N N . ASP A 1 96 ? 4.841 -9.578 -11.428 1.00 78.06 96 ASP A N 1
ATOM 734 C CA . ASP A 1 96 ? 4.529 -11.021 -11.413 1.00 78.06 96 ASP A CA 1
ATOM 735 C C . ASP A 1 96 ? 4.360 -11.694 -10.035 1.00 78.06 96 ASP A C 1
ATOM 737 O O . ASP A 1 96 ? 3.741 -12.754 -9.944 1.00 78.06 96 ASP A O 1
ATOM 741 N N . CYS A 1 97 ? 4.851 -11.091 -8.948 1.00 83.62 97 CYS A N 1
ATOM 742 C CA . CYS A 1 97 ? 4.574 -11.575 -7.590 1.00 83.62 97 CYS A CA 1
ATOM 743 C C . CYS A 1 97 ? 3.138 -11.256 -7.148 1.00 83.62 97 CYS A C 1
ATOM 745 O O . CYS A 1 97 ? 2.503 -10.338 -7.665 1.00 83.62 97 CYS A O 1
ATOM 747 N N . VAL A 1 98 ? 2.627 -12.002 -6.165 1.00 82.19 98 VAL A N 1
ATOM 748 C CA . VAL A 1 98 ? 1.256 -11.859 -5.666 1.00 82.19 98 VAL A CA 1
ATOM 749 C C . VAL A 1 98 ? 1.233 -10.852 -4.510 1.00 82.19 98 VAL A C 1
ATOM 751 O O . VAL A 1 98 ? 1.808 -11.110 -3.450 1.00 82.19 98 VAL A O 1
ATOM 754 N N . PRO A 1 99 ? 0.551 -9.706 -4.661 1.00 87.75 99 PRO A N 1
ATOM 755 C CA . PRO A 1 99 ? 0.339 -8.789 -3.555 1.00 87.75 99 PRO A CA 1
ATOM 756 C C . PRO A 1 99 ? -0.820 -9.270 -2.679 1.00 87.75 99 PRO A C 1
ATOM 758 O O . PRO A 1 99 ? -1.937 -9.482 -3.159 1.00 87.75 99 PRO A O 1
ATOM 761 N N . ILE A 1 100 ? -0.590 -9.374 -1.372 1.00 89.12 100 ILE A N 1
ATOM 762 C CA . ILE A 1 100 ? -1.632 -9.698 -0.394 1.00 89.12 100 ILE A CA 1
ATOM 763 C C . ILE A 1 100 ? -1.872 -8.474 0.486 1.00 89.12 100 ILE A C 1
ATOM 765 O O . ILE A 1 100 ? -0.966 -7.980 1.156 1.00 89.12 100 ILE A O 1
ATOM 769 N N . LEU A 1 101 ? -3.118 -8.004 0.508 1.00 91.19 101 LEU A N 1
ATOM 770 C CA . LEU A 1 101 ? -3.564 -6.944 1.404 1.00 91.19 101 LEU A CA 1
ATOM 771 C C . LEU A 1 101 ? -4.445 -7.508 2.509 1.00 91.19 101 LEU A C 1
ATOM 773 O O . LEU A 1 101 ? -5.390 -8.254 2.248 1.00 91.19 101 LEU A O 1
ATOM 777 N N . LEU A 1 102 ? -4.151 -7.111 3.741 1.00 90.69 102 LEU A N 1
ATOM 778 C CA . LEU A 1 102 ? -4.863 -7.534 4.937 1.00 90.69 102 LEU A CA 1
ATOM 779 C C . LEU A 1 102 ? -5.390 -6.305 5.668 1.00 90.69 102 LEU A C 1
ATOM 781 O O . LEU A 1 102 ? -4.685 -5.310 5.821 1.00 90.69 102 LEU A O 1
ATOM 785 N N . ALA A 1 103 ? -6.614 -6.404 6.169 1.00 90.38 103 ALA A N 1
ATOM 786 C CA . ALA A 1 103 ? -7.200 -5.420 7.063 1.00 90.38 103 ALA A CA 1
ATOM 787 C C . ALA A 1 103 ? -8.042 -6.137 8.113 1.00 90.38 103 ALA A C 1
ATOM 789 O O . ALA A 1 103 ? -8.776 -7.078 7.795 1.00 90.38 103 ALA A O 1
ATOM 790 N N . HIS A 1 104 ? -7.953 -5.699 9.365 1.00 88.31 104 HIS A N 1
ATOM 791 C CA . HIS A 1 104 ? -8.783 -6.258 10.422 1.00 88.31 104 HIS A CA 1
ATOM 792 C C . HIS A 1 104 ? -10.122 -5.498 10.517 1.00 88.31 104 HIS A C 1
ATOM 794 O O . HIS A 1 104 ? -10.129 -4.280 10.663 1.00 88.31 104 HIS A O 1
ATOM 800 N N . PRO A 1 105 ? -11.287 -6.175 10.547 1.00 85.31 105 PRO A N 1
ATOM 801 C CA . PRO A 1 105 ? -12.601 -5.512 10.502 1.00 85.31 105 PRO A CA 1
ATOM 802 C C . PRO A 1 105 ? -13.055 -4.826 11.806 1.00 85.31 105 PRO A C 1
ATOM 804 O O . PRO A 1 105 ? -14.196 -4.387 11.901 1.00 85.31 105 PRO A O 1
ATOM 807 N N . LYS A 1 106 ? -12.219 -4.796 12.852 1.00 82.56 106 LYS A N 1
ATOM 808 C CA . LYS A 1 106 ? -12.628 -4.376 14.215 1.00 82.56 106 LYS A CA 1
ATOM 809 C C . LYS A 1 106 ? -11.565 -3.553 14.923 1.00 82.56 106 LYS A C 1
ATOM 811 O O . LYS A 1 106 ? -11.902 -2.652 15.679 1.00 82.56 106 LYS A O 1
ATOM 816 N N . ILE A 1 107 ? -10.297 -3.884 14.698 1.00 82.44 107 ILE A N 1
ATOM 817 C CA . ILE A 1 107 ? -9.159 -3.092 15.154 1.00 82.44 107 ILE A CA 1
ATOM 818 C C . ILE A 1 107 ? -8.506 -2.441 13.942 1.00 82.44 107 ILE A C 1
ATOM 820 O O . ILE A 1 107 ? -8.561 -2.981 12.840 1.00 82.44 107 ILE A O 1
ATOM 824 N N . ARG A 1 108 ? -7.911 -1.268 14.141 1.00 81.94 108 ARG A N 1
ATOM 825 C CA . ARG A 1 108 ? -7.332 -0.457 13.067 1.00 81.94 108 ARG A CA 1
ATOM 826 C C . ARG A 1 108 ? -5.958 -0.990 12.701 1.00 81.94 108 ARG A C 1
ATOM 828 O O . ARG A 1 108 ? -4.967 -0.386 13.061 1.00 81.94 108 ARG A O 1
ATOM 835 N N . VAL A 1 109 ? -5.907 -2.136 12.036 1.00 89.25 109 VAL A N 1
ATOM 836 C CA . VAL A 1 109 ? -4.658 -2.762 11.598 1.00 89.25 109 VAL A CA 1
ATOM 837 C C . VAL A 1 109 ? -4.778 -3.105 10.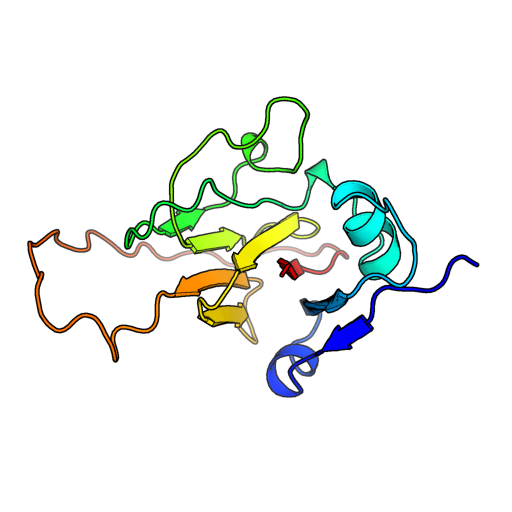127 1.00 89.25 109 VAL A C 1
ATOM 839 O O . VAL A 1 109 ? -5.753 -3.741 9.712 1.00 89.25 109 VAL A O 1
ATOM 842 N N . VAL A 1 110 ? -3.768 -2.711 9.359 1.00 92.19 110 VAL A N 1
ATOM 843 C CA . VAL A 1 110 ? -3.633 -3.061 7.947 1.00 92.19 110 VAL A CA 1
ATOM 844 C C . VAL A 1 110 ? -2.222 -3.544 7.638 1.00 92.19 110 VAL A C 1
ATOM 846 O O . VAL A 1 110 ? -1.263 -3.125 8.286 1.00 92.19 110 VAL A O 1
ATOM 849 N N . ALA A 1 111 ? -2.088 -4.414 6.641 1.00 94.12 111 ALA A N 1
ATOM 850 C CA . ALA A 1 111 ? -0.801 -4.907 6.168 1.00 94.12 111 ALA A CA 1
ATOM 851 C C . ALA A 1 111 ? -0.789 -5.091 4.650 1.00 94.12 111 ALA A C 1
ATOM 853 O O . ALA A 1 111 ? -1.803 -5.446 4.046 1.00 94.12 111 ALA A O 1
ATOM 854 N N . ALA A 1 112 ? 0.385 -4.897 4.060 1.00 93.81 112 ALA A N 1
ATOM 855 C CA . ALA A 1 112 ? 0.691 -5.248 2.684 1.00 93.81 112 ALA A CA 1
ATOM 856 C C . ALA A 1 112 ? 1.843 -6.256 2.678 1.00 93.81 112 ALA A C 1
ATOM 858 O O . ALA A 1 112 ? 2.847 -6.056 3.366 1.00 93.81 112 ALA A O 1
ATOM 859 N N . VAL A 1 113 ? 1.680 -7.341 1.927 1.00 91.94 113 VAL A N 1
ATOM 860 C CA . VAL A 1 113 ? 2.629 -8.452 1.846 1.00 91.94 113 VAL A CA 1
ATOM 861 C C . VAL A 1 113 ? 2.957 -8.719 0.385 1.00 91.94 113 VAL A C 1
ATOM 863 O O . VAL A 1 113 ? 2.070 -8.847 -0.457 1.00 91.94 113 VAL A O 1
ATOM 866 N N . HIS A 1 114 ? 4.246 -8.800 0.108 1.00 90.38 114 HIS A N 1
ATOM 867 C CA . HIS A 1 114 ? 4.815 -9.251 -1.139 1.00 90.38 114 HIS A CA 1
ATOM 868 C C . HIS A 1 114 ? 5.028 -10.754 -1.019 1.00 90.38 114 HIS A C 1
ATOM 870 O O . HIS A 1 114 ? 5.953 -11.200 -0.338 1.00 90.38 114 HIS A O 1
ATOM 876 N N . ASP A 1 115 ? 4.148 -11.531 -1.643 1.00 83.12 115 ASP A N 1
ATOM 877 C CA . ASP A 1 115 ? 4.281 -12.978 -1.666 1.00 83.12 115 ASP A CA 1
ATOM 878 C C . ASP A 1 115 ? 4.759 -13.431 -3.040 1.00 83.12 115 ASP A C 1
ATOM 880 O O . ASP A 1 115 ? 4.132 -13.186 -4.076 1.00 83.12 115 ASP A O 1
ATOM 884 N N . ARG A 1 116 ? 5.896 -14.116 -3.051 1.00 73.81 116 ARG A N 1
ATOM 885 C CA . ARG A 1 116 ? 6.335 -14.818 -4.246 1.00 73.81 116 ARG A CA 1
ATOM 886 C C . ARG A 1 116 ? 5.597 -16.142 -4.275 1.00 73.81 116 ARG A C 1
ATOM 888 O O . ARG A 1 116 ? 5.876 -17.014 -3.453 1.00 73.81 116 ARG A O 1
ATOM 895 N N . ASP A 1 117 ? 4.718 -16.307 -5.259 1.00 58.50 117 ASP A N 1
ATOM 896 C CA . ASP A 1 117 ? 4.036 -17.574 -5.484 1.00 58.50 117 ASP A CA 1
ATOM 897 C C . ASP A 1 117 ? 5.070 -18.714 -5.586 1.00 58.50 117 ASP A C 1
ATOM 899 O O . ASP A 1 117 ? 5.940 -18.747 -6.464 1.00 58.50 117 ASP A O 1
ATOM 903 N N . ARG A 1 118 ? 5.023 -19.636 -4.620 1.00 51.97 118 ARG A N 1
ATOM 904 C CA . ARG A 1 118 ? 5.938 -20.783 -4.513 1.00 51.97 118 ARG A CA 1
ATOM 905 C C . ARG A 1 118 ? 5.587 -21.918 -5.468 1.00 51.97 118 ARG A C 1
ATOM 907 O O . ARG A 1 118 ? 6.297 -22.923 -5.473 1.00 51.97 118 ARG A O 1
ATOM 914 N N . LEU A 1 119 ? 4.545 -21.798 -6.294 1.00 45.91 119 LEU A N 1
ATOM 915 C CA . LEU A 1 119 ? 4.189 -22.852 -7.253 1.00 45.91 119 LEU A CA 1
ATOM 916 C C . LEU A 1 119 ? 5.301 -23.172 -8.276 1.00 45.91 119 LEU A C 1
ATOM 918 O O . LEU A 1 119 ? 5.266 -24.248 -8.872 1.00 45.91 119 LEU A O 1
ATOM 922 N N . GLY A 1 120 ? 6.328 -22.320 -8.402 1.00 40.56 120 GLY A N 1
ATOM 923 C CA . GLY A 1 120 ? 7.553 -22.593 -9.168 1.00 40.56 120 GLY A CA 1
ATOM 924 C C . GLY A 1 120 ? 8.828 -22.891 -8.358 1.00 40.56 120 GLY A C 1
ATOM 925 O O . GLY A 1 120 ? 9.848 -23.195 -8.968 1.00 40.56 120 GLY A O 1
ATOM 926 N N . ASP A 1 121 ? 8.819 -22.813 -7.022 1.00 42.97 121 ASP A N 1
ATOM 927 C CA . ASP A 1 121 ? 10.035 -22.920 -6.192 1.00 42.97 121 ASP A CA 1
ATOM 928 C C . ASP A 1 121 ? 9.889 -24.024 -5.135 1.00 42.97 121 ASP A C 1
ATOM 930 O O . ASP A 1 121 ? 9.608 -23.784 -3.959 1.00 42.97 121 ASP A O 1
ATOM 934 N N . ARG A 1 122 ? 10.026 -25.278 -5.584 1.00 39.72 122 ARG A N 1
ATOM 935 C CA . ARG A 1 122 ? 9.954 -26.469 -4.723 1.00 39.72 122 ARG A CA 1
ATOM 936 C C . ARG A 1 122 ? 11.230 -26.763 -3.930 1.00 39.72 122 ARG A C 1
ATOM 938 O O . ARG A 1 122 ? 11.216 -27.726 -3.179 1.00 39.72 122 ARG A O 1
ATOM 945 N N . ASP A 1 123 ? 12.275 -25.939 -3.989 1.00 42.47 123 ASP A N 1
ATOM 946 C CA . ASP A 1 123 ? 13.528 -26.235 -3.286 1.00 42.47 123 ASP A CA 1
ATOM 947 C C . ASP A 1 123 ? 14.180 -24.992 -2.667 1.00 42.47 123 ASP A C 1
ATOM 949 O O . ASP A 1 123 ? 15.063 -24.385 -3.268 1.00 42.47 123 ASP A O 1
ATOM 953 N N . ARG A 1 124 ? 13.802 -24.665 -1.417 1.00 38.25 124 ARG A N 1
ATOM 954 C CA . ARG A 1 124 ? 14.704 -24.189 -0.335 1.00 38.25 124 ARG A CA 1
ATOM 955 C C . ARG A 1 124 ? 13.922 -23.743 0.904 1.00 38.25 124 ARG A C 1
ATOM 957 O O . ARG A 1 124 ? 13.681 -22.563 1.143 1.00 38.25 124 ARG A O 1
ATOM 964 N N . VAL A 1 125 ? 13.623 -24.699 1.779 1.00 38.91 125 VAL A N 1
ATOM 965 C CA . VAL A 1 125 ? 13.431 -24.409 3.206 1.00 38.91 125 VAL A CA 1
ATOM 966 C C . VAL A 1 125 ? 14.810 -24.467 3.867 1.00 38.91 125 VAL A C 1
ATOM 968 O O . VAL A 1 125 ? 15.374 -25.542 4.052 1.00 38.91 125 VAL A O 1
ATOM 971 N N . ARG A 1 126 ? 15.370 -23.313 4.243 1.00 36.50 126 ARG A N 1
ATOM 972 C CA . ARG A 1 126 ? 16.350 -23.236 5.337 1.00 36.50 126 ARG A CA 1
ATOM 973 C C . ARG A 1 126 ? 15.841 -22.241 6.363 1.00 36.50 126 ARG A C 1
ATOM 975 O O . ARG A 1 126 ? 15.443 -21.129 6.036 1.00 36.50 126 ARG A O 1
ATOM 982 N N . GLY A 1 127 ? 15.761 -22.751 7.585 1.00 35.81 127 GLY A N 1
ATOM 983 C CA . GLY A 1 127 ? 14.894 -22.256 8.635 1.00 35.81 127 GLY A CA 1
ATOM 984 C C . GLY A 1 127 ? 15.227 -20.867 9.158 1.00 35.81 127 GLY A C 1
ATOM 985 O O . GLY A 1 127 ? 16.382 -20.456 9.240 1.00 35.81 127 GLY A O 1
ATOM 986 N N . ARG A 1 128 ? 14.179 -20.208 9.650 1.00 34.44 128 ARG A N 1
ATOM 987 C CA . ARG A 1 128 ? 14.270 -19.331 10.813 1.00 34.44 128 ARG A CA 1
ATOM 988 C C . ARG A 1 128 ? 12.933 -19.320 11.549 1.00 34.44 128 ARG A C 1
ATOM 990 O O . ARG A 1 128 ? 11.874 -19.209 10.946 1.00 34.44 128 ARG A O 1
ATOM 997 N N . SER A 1 129 ? 13.032 -19.520 12.858 1.00 29.91 129 SER A N 1
ATOM 998 C CA . SER A 1 129 ? 11.944 -19.544 13.838 1.00 29.91 129 SER A CA 1
ATOM 999 C C . SER A 1 129 ? 11.147 -18.232 13.833 1.00 29.91 129 SER A C 1
ATOM 1001 O O . SER A 1 129 ? 11.780 -17.177 13.898 1.00 29.91 129 SER A O 1
ATOM 1003 N N . PRO A 1 130 ? 9.802 -18.251 13.888 1.00 34.72 130 PRO A N 1
ATOM 1004 C CA . PRO A 1 130 ? 9.037 -17.072 14.270 1.00 34.72 130 PRO A CA 1
ATOM 1005 C C . PRO A 1 130 ? 9.151 -16.905 15.790 1.00 34.72 130 PRO A C 1
ATOM 1007 O O . PRO A 1 130 ? 8.791 -17.806 16.548 1.00 34.72 130 PRO A O 1
ATOM 1010 N N . ARG A 1 131 ? 9.707 -15.784 16.259 1.00 28.38 131 ARG A N 1
ATOM 1011 C CA . ARG A 1 131 ? 9.622 -15.400 17.673 1.00 28.38 131 ARG A CA 1
ATOM 1012 C C . ARG A 1 131 ? 8.604 -14.276 17.840 1.00 28.38 131 ARG A C 1
ATOM 1014 O O . ARG A 1 131 ? 8.777 -13.204 17.283 1.00 28.38 131 ARG A O 1
ATOM 1021 N N . ALA A 1 132 ? 7.627 -14.601 18.684 1.00 27.33 132 ALA A N 1
ATOM 1022 C CA . ALA A 1 132 ? 6.825 -13.759 19.564 1.00 27.33 132 ALA A CA 1
ATOM 1023 C C . ALA A 1 132 ? 5.865 -12.730 18.942 1.00 27.33 132 ALA A C 1
ATOM 1025 O O . ALA A 1 132 ? 6.222 -11.623 18.557 1.00 27.33 132 ALA A O 1
ATOM 1026 N N . VAL A 1 133 ? 4.597 -13.134 19.001 1.00 41.03 133 VAL A N 1
ATOM 1027 C CA . VAL A 1 133 ? 3.401 -12.305 19.153 1.00 41.03 133 VAL A CA 1
ATOM 1028 C C . VAL A 1 133 ? 3.449 -11.605 20.519 1.00 41.03 133 VAL A C 1
ATOM 1030 O O . VAL A 1 133 ? 3.772 -12.256 21.514 1.00 41.03 133 VAL A O 1
ATOM 1033 N N . THR A 1 134 ? 3.053 -10.332 20.589 1.00 24.25 134 THR A N 1
ATOM 1034 C CA . THR A 1 134 ? 2.747 -9.634 21.852 1.00 24.25 134 THR A CA 1
ATOM 1035 C C . THR A 1 134 ? 1.390 -8.926 21.705 1.00 24.25 134 THR A C 1
ATOM 1037 O O . THR A 1 134 ? 1.155 -8.342 20.648 1.00 24.25 134 THR A O 1
ATOM 1040 N N . PRO A 1 135 ? 0.477 -8.994 22.695 1.00 29.66 135 PRO A N 1
ATOM 1041 C CA . PRO A 1 135 ? -0.844 -8.360 22.628 1.00 29.66 135 PRO A CA 1
ATOM 1042 C C . PRO A 1 135 ? -0.854 -6.944 23.246 1.00 29.66 135 PRO A C 1
ATOM 1044 O O . PRO A 1 135 ? 0.083 -6.611 23.969 1.00 29.66 135 PRO A O 1
ATOM 1047 N N . LEU A 1 136 ? -1.987 -6.224 23.074 1.00 24.33 136 LEU A N 1
ATOM 1048 C CA . LEU A 1 136 ? -2.486 -5.003 23.782 1.00 24.33 136 LEU A CA 1
ATOM 1049 C C . LEU A 1 136 ? -2.319 -3.667 23.018 1.00 24.33 136 LEU A C 1
ATOM 1051 O O . LEU A 1 136 ? -1.414 -3.588 22.199 1.00 24.33 136 LEU A O 1
ATOM 1055 N N . PRO A 1 137 ? -3.045 -2.564 23.353 1.00 25.42 137 PRO A N 1
ATOM 1056 C CA . PRO A 1 137 ? -4.328 -2.378 24.057 1.00 25.42 137 PRO A CA 1
ATOM 1057 C C . PRO A 1 137 ? -5.343 -1.463 23.301 1.00 25.42 137 PRO A C 1
ATOM 1059 O O . PRO A 1 137 ? -5.067 -0.852 22.277 1.00 25.42 137 PRO A O 1
ATOM 1062 N N . LEU A 1 138 ? -6.550 -1.364 23.867 1.00 25.95 138 LEU A N 1
ATOM 1063 C CA . LEU A 1 138 ? -7.673 -0.481 23.514 1.00 25.95 138 LEU A CA 1
ATOM 1064 C C . LEU A 1 138 ? -7.423 0.964 24.021 1.00 25.95 138 LEU A C 1
ATOM 1066 O O . LEU A 1 138 ? -7.109 1.069 25.202 1.00 25.95 138 LEU A O 1
ATOM 1070 N N . LEU A 1 139 ? -7.599 2.033 23.210 1.00 20.27 139 LEU A N 1
ATOM 1071 C CA . LEU A 1 139 ? -8.369 3.283 23.500 1.00 20.27 139 LEU A CA 1
ATOM 1072 C C . LEU A 1 139 ? -8.089 4.462 22.517 1.00 20.27 139 LEU A C 1
ATOM 1074 O O . LEU A 1 139 ? -6.956 4.704 22.122 1.00 20.27 139 LEU A O 1
ATOM 1078 N N . LEU A 1 140 ? -9.148 5.270 22.319 1.00 20.77 140 LEU A N 1
ATOM 1079 C CA . LEU A 1 140 ? -9.263 6.698 21.935 1.00 20.77 140 LEU A CA 1
ATOM 1080 C C . LEU A 1 140 ? -9.465 7.128 20.461 1.00 20.77 140 LEU A C 1
ATOM 1082 O O . LEU A 1 140 ? -8.713 6.809 19.546 1.00 20.77 140 LEU A O 1
ATOM 1086 N N . LEU A 1 141 ? -10.543 7.920 20.308 1.00 25.89 141 LEU A N 1
ATOM 1087 C CA . LEU A 1 141 ? -11.013 8.702 19.155 1.00 25.89 141 LEU A CA 1
ATOM 1088 C C . LEU A 1 141 ? -9.871 9.320 18.347 1.00 25.89 141 LEU A C 1
ATOM 1090 O O . LEU A 1 141 ? -9.042 9.953 18.976 1.00 25.89 141 LEU A O 1
ATOM 1094 N N . GLN A 1 142 ? -9.944 9.282 17.003 1.00 28.06 142 GLN A N 1
ATOM 1095 C CA . GLN A 1 142 ? -9.625 10.369 16.042 1.00 28.06 142 GLN A CA 1
ATOM 1096 C C . GLN A 1 142 ? -9.947 9.923 14.592 1.00 28.06 142 GLN A C 1
ATOM 1098 O O . GLN A 1 142 ? -10.036 8.726 14.310 1.00 28.06 142 GLN A O 1
ATOM 1103 N N . ARG A 1 143 ? -10.186 10.911 13.708 1.00 34.56 143 ARG A N 1
ATOM 1104 C CA . ARG A 1 143 ? -10.940 10.849 12.434 1.00 34.56 143 ARG A CA 1
ATOM 1105 C C . ARG A 1 143 ? -10.093 10.701 11.155 1.00 34.56 143 ARG A C 1
ATOM 1107 O O . ARG A 1 143 ? -10.259 11.501 10.232 1.00 34.56 143 ARG A O 1
ATOM 1114 N N . ARG A 1 144 ? -9.167 9.744 11.066 1.00 40.62 144 ARG A N 1
ATOM 1115 C CA . ARG A 1 144 ? -8.485 9.480 9.783 1.00 40.62 144 ARG A CA 1
ATOM 1116 C C . ARG A 1 144 ? -8.411 7.986 9.484 1.00 40.62 144 ARG A C 1
ATOM 1118 O O . ARG A 1 144 ? -8.115 7.222 10.397 1.00 40.62 144 ARG A O 1
ATOM 1125 N N . PRO A 1 145 ? -8.691 7.579 8.239 1.00 43.97 145 PRO A N 1
ATOM 1126 C CA . PRO A 1 145 ? -8.670 6.177 7.861 1.00 43.97 145 PRO A CA 1
ATOM 1127 C C . PRO A 1 145 ? -7.248 5.604 7.815 1.00 43.97 145 PRO A C 1
ATOM 1129 O O . PRO A 1 145 ? -6.274 6.348 7.676 1.00 43.97 145 PRO A O 1
ATOM 1132 N N . ALA A 1 146 ? -7.142 4.281 7.924 1.00 51.00 146 ALA A N 1
ATOM 1133 C CA . ALA A 1 146 ? -5.936 3.524 7.599 1.00 51.00 146 ALA A CA 1
ATOM 1134 C C . ALA A 1 146 ? -5.945 3.186 6.097 1.00 51.00 146 ALA A C 1
ATOM 1136 O O . ALA A 1 146 ? -7.005 2.929 5.522 1.00 51.00 146 ALA A O 1
ATOM 1137 N N . VAL A 1 147 ? -4.785 3.205 5.438 1.00 54.56 147 VAL A N 1
ATOM 1138 C CA . VAL A 1 147 ? -4.700 2.986 3.983 1.00 54.56 147 VAL A CA 1
ATOM 1139 C C . VAL A 1 147 ? -3.761 1.828 3.657 1.00 54.56 147 VAL A C 1
ATOM 1141 O O . VAL A 1 147 ? -2.732 1.632 4.294 1.00 54.56 147 VAL A O 1
ATOM 1144 N N . THR A 1 148 ? -4.101 1.026 2.659 1.00 54.34 148 THR A N 1
ATOM 1145 C CA . THR A 1 148 ? -3.251 -0.067 2.176 1.00 54.34 148 THR A CA 1
ATOM 1146 C C . THR A 1 148 ? -3.102 0.042 0.671 1.00 54.34 148 THR A C 1
ATOM 1148 O O . THR A 1 148 ? -4.088 0.017 -0.052 1.00 54.34 148 THR A O 1
ATOM 1151 N N . VAL A 1 149 ? -1.884 0.169 0.165 1.00 57.09 149 VAL A N 1
ATOM 1152 C CA . VAL A 1 149 ? -1.643 0.442 -1.254 1.00 57.09 149 VAL A CA 1
ATOM 1153 C C . VAL A 1 149 ? -0.868 -0.705 -1.882 1.00 57.09 149 VAL A C 1
ATOM 1155 O O . VAL A 1 149 ? 0.152 -1.116 -1.354 1.00 57.09 149 VAL A O 1
ATOM 1158 N N . VAL A 1 150 ? -1.309 -1.212 -3.027 1.00 55.59 150 VAL A N 1
ATOM 1159 C CA . VAL A 1 150 ? -0.473 -2.058 -3.887 1.00 55.59 150 VAL A CA 1
ATOM 1160 C C . VAL A 1 150 ? -0.169 -1.281 -5.142 1.00 55.59 150 VAL A C 1
ATOM 1162 O O . VAL A 1 150 ? -1.081 -0.741 -5.773 1.00 55.59 150 VAL A O 1
ATOM 1165 N N . GLU A 1 151 ? 1.102 -1.261 -5.507 1.00 52.06 151 GLU A N 1
ATOM 1166 C CA . GLU A 1 151 ? 1.551 -0.707 -6.772 1.00 52.06 151 GLU A CA 1
ATOM 1167 C C . GLU A 1 151 ? 2.157 -1.820 -7.622 1.00 52.06 151 GLU A C 1
ATOM 1169 O O . GLU A 1 151 ? 2.919 -2.651 -7.128 1.00 52.06 151 GLU A O 1
ATOM 1174 N N . THR A 1 152 ? 1.776 -1.858 -8.894 1.00 41.41 152 THR A N 1
ATOM 1175 C CA . THR A 1 152 ? 2.453 -2.650 -9.926 1.00 41.41 152 THR A CA 1
ATOM 1176 C C . THR A 1 152 ? 3.575 -1.844 -10.556 1.00 41.41 152 THR A C 1
ATOM 1178 O O . THR A 1 152 ? 3.323 -0.643 -10.831 1.00 41.41 152 THR A O 1
#

Secondary structure (DSSP, 8-state):
-PPPPPEE--HHHHTSTTEEEEEE---SSTT--HHHHHHHHH---GGGEE--B--S---EEE--GGGBS-TT---SB-SEEEE-STT-EEEEE-SSSEEEEEE-SSSS-EEEEEE--GGG--S----------------------EEEEEE-

Foldseek 3Di:
DQDAFDWDDDPVQVPAPLEAETAGDDDPDPPDDPQNNCCVPPVAHQLQEFEAQEDQDQDADEDDSQRGPDPPDHDHYDFKYKYQDFRHEYEYEDDQWDWDWDADRPGRMIMIGGHRPCPPPPDDDDDDDDDDDDDDDDDDDDDGGYYYYYYD